Protein AF-A0A2S0U8H3-F1 (afdb_monomer_lite)

pLDDT: mean 81.77, std 15.2, range [41.91, 94.0]

Secondary structure (DSSP, 8-state):
-----HHHHHHHHHHHHHS-HHHHHHHHHHHHHTT-HHHHHHHHHHHHHTT-THHHHTTS--

Structure (mmCIF, N/CA/C/O backbone):
data_AF-A0A2S0U8H3-F1
#
_entry.id   AF-A0A2S0U8H3-F1
#
loop_
_atom_site.group_PDB
_atom_site.id
_atom_site.type_symbol
_atom_site.label_atom_id
_atom_site.label_alt_id
_atom_site.label_comp_id
_atom_site.label_asym_id
_atom_site.label_entity_id
_atom_site.label_seq_id
_atom_site.pdbx_PDB_ins_code
_atom_site.Cartn_x
_atom_site.Cartn_y
_atom_site.Cartn_z
_atom_site.occupancy
_atom_site.B_iso_or_equiv
_atom_site.auth_seq_id
_atom_site.auth_comp_id
_atom_site.auth_asym_id
_atom_site.auth_atom_id
_atom_site.pdbx_PDB_model_num
ATOM 1 N N . MET A 1 1 ? 9.986 -9.281 20.263 1.00 41.91 1 MET A N 1
ATOM 2 C CA . MET A 1 1 ? 9.367 -8.923 18.967 1.00 41.91 1 MET A CA 1
ATOM 3 C C . MET A 1 1 ? 10.241 -9.512 17.871 1.00 41.91 1 MET A C 1
ATOM 5 O O . MET A 1 1 ? 11.428 -9.215 17.852 1.00 41.91 1 MET A O 1
ATOM 9 N N . LYS A 1 2 ? 9.725 -10.450 17.065 1.00 44.44 2 LYS A N 1
ATOM 10 C CA . LYS A 1 2 ? 10.509 -11.080 15.991 1.00 44.44 2 LYS A CA 1
ATOM 11 C C . LYS A 1 2 ? 10.717 -10.033 14.896 1.00 44.44 2 LYS A C 1
ATOM 13 O O . LYS A 1 2 ? 9.734 -9.535 14.361 1.00 44.44 2 LYS A O 1
ATOM 18 N N . SER A 1 3 ? 11.974 -9.686 14.620 1.00 48.47 3 SER A N 1
ATOM 19 C CA . SER A 1 3 ? 12.358 -8.882 13.459 1.00 48.47 3 SER A CA 1
ATOM 20 C C . SER A 1 3 ? 11.805 -9.580 12.221 1.00 48.47 3 SER A C 1
ATOM 22 O O . SER A 1 3 ? 12.265 -10.661 11.851 1.00 48.47 3 SER A O 1
ATOM 24 N N . VAL A 1 4 ? 10.754 -9.013 11.632 1.00 54.59 4 VAL A N 1
ATOM 25 C CA . VAL A 1 4 ? 10.352 -9.361 10.272 1.00 54.59 4 VAL A CA 1
ATOM 26 C C . VAL A 1 4 ? 11.566 -8.996 9.430 1.00 54.59 4 VAL A C 1
ATOM 28 O O . VAL A 1 4 ? 11.925 -7.822 9.357 1.00 54.59 4 VAL A O 1
ATOM 31 N N . SER A 1 5 ? 12.294 -9.996 8.929 1.00 61.22 5 SER A N 1
ATOM 32 C CA . SER A 1 5 ? 13.577 -9.730 8.287 1.00 61.22 5 SER A CA 1
ATOM 33 C C . SER A 1 5 ? 13.365 -8.778 7.110 1.00 61.22 5 SER A C 1
ATOM 35 O O . SER A 1 5 ? 12.397 -8.895 6.358 1.00 61.22 5 SER A O 1
ATOM 37 N N . ASN A 1 6 ? 14.269 -7.808 6.976 1.00 61.78 6 ASN A N 1
ATOM 38 C CA . ASN A 1 6 ? 14.179 -6.658 6.067 1.00 61.78 6 ASN A CA 1
ATOM 39 C C . ASN A 1 6 ? 13.848 -7.043 4.598 1.00 61.78 6 ASN A C 1
ATOM 41 O O . ASN A 1 6 ? 13.261 -6.278 3.831 1.00 61.78 6 ASN A O 1
ATOM 45 N N . GLN A 1 7 ? 14.167 -8.284 4.214 1.00 66.44 7 GLN A N 1
ATOM 46 C CA . GLN A 1 7 ? 13.850 -8.877 2.913 1.00 66.44 7 GLN A CA 1
ATOM 47 C C . GLN A 1 7 ? 12.345 -9.114 2.696 1.00 66.44 7 GLN A C 1
ATOM 49 O O . GLN A 1 7 ? 11.844 -8.840 1.606 1.00 66.44 7 GLN A O 1
ATOM 54 N N . TYR A 1 8 ? 11.604 -9.564 3.716 1.00 71.62 8 TYR A N 1
ATOM 55 C CA . TYR A 1 8 ? 10.154 -9.767 3.606 1.00 71.62 8 TYR A CA 1
ATOM 56 C C . TYR A 1 8 ? 9.417 -8.443 3.428 1.00 71.62 8 TYR A C 1
ATOM 58 O O . TYR A 1 8 ? 8.497 -8.366 2.619 1.00 71.62 8 TYR A O 1
ATOM 66 N N . LEU A 1 9 ? 9.857 -7.391 4.124 1.00 73.38 9 LEU A N 1
ATOM 67 C CA . LEU A 1 9 ? 9.276 -6.056 3.985 1.00 73.38 9 LEU A CA 1
ATOM 68 C C . LEU A 1 9 ? 9.519 -5.483 2.580 1.00 73.38 9 LEU A C 1
ATOM 70 O O . LEU A 1 9 ? 8.609 -4.926 1.970 1.00 73.38 9 LEU A O 1
ATOM 74 N N . THR A 1 10 ? 10.719 -5.692 2.031 1.00 79.75 10 THR A N 1
ATOM 75 C CA . THR A 1 10 ? 11.077 -5.255 0.671 1.00 79.75 10 THR A CA 1
ATOM 76 C C . THR A 1 10 ? 10.226 -5.948 -0.398 1.00 79.75 10 THR A C 1
ATOM 78 O O . THR A 1 10 ? 9.713 -5.298 -1.316 1.00 79.75 10 THR A O 1
ATOM 81 N N . LEU A 1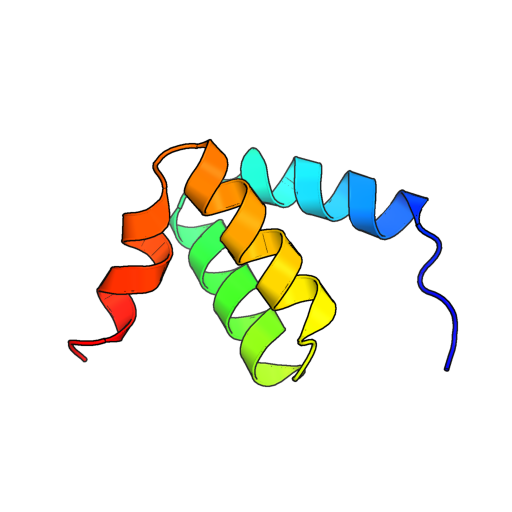 11 ? 10.041 -7.268 -0.281 1.00 84.88 11 LEU A N 1
ATOM 82 C CA . LEU A 1 11 ? 9.216 -8.026 -1.219 1.00 84.88 11 LEU A CA 1
ATOM 83 C C . LEU A 1 11 ? 7.739 -7.638 -1.099 1.00 84.88 11 LEU A C 1
ATOM 85 O O . LEU A 1 11 ? 7.092 -7.384 -2.114 1.00 84.88 11 LEU A O 1
ATOM 89 N N . TRP A 1 12 ? 7.236 -7.525 0.132 1.00 88.44 12 TRP A N 1
ATOM 90 C CA . TRP A 1 12 ? 5.868 -7.092 0.401 1.00 88.44 12 TRP A CA 1
ATOM 91 C C . TRP A 1 12 ? 5.593 -5.714 -0.201 1.00 88.44 12 TRP A C 1
ATOM 93 O O . TRP A 1 12 ? 4.601 -5.535 -0.902 1.00 88.44 12 TRP A O 1
ATOM 103 N N . MET A 1 13 ? 6.502 -4.752 -0.011 1.00 90.56 13 MET A N 1
ATOM 104 C CA . MET A 1 13 ? 6.334 -3.400 -0.545 1.00 90.56 13 MET A CA 1
ATOM 105 C C . MET A 1 13 ? 6.343 -3.395 -2.075 1.00 90.56 13 MET A C 1
ATOM 107 O O . MET A 1 13 ? 5.546 -2.706 -2.705 1.00 90.56 13 MET A O 1
ATOM 111 N N . THR A 1 14 ? 7.197 -4.211 -2.692 1.00 89.94 14 THR A N 1
ATOM 112 C CA . THR A 1 14 ? 7.221 -4.366 -4.152 1.00 89.94 14 THR A CA 1
ATOM 113 C C . THR A 1 14 ? 5.890 -4.919 -4.666 1.00 89.94 14 THR A C 1
ATOM 115 O O . THR A 1 14 ? 5.300 -4.355 -5.589 1.00 89.94 14 THR A O 1
ATOM 118 N N . GLN A 1 15 ? 5.373 -5.973 -4.030 1.00 91.00 15 GLN A N 1
ATOM 119 C CA . GLN A 1 15 ? 4.074 -6.564 -4.364 1.00 91.00 15 GLN A CA 1
ATOM 120 C C . GLN A 1 15 ? 2.928 -5.562 -4.170 1.00 91.00 15 GLN A C 1
ATOM 122 O O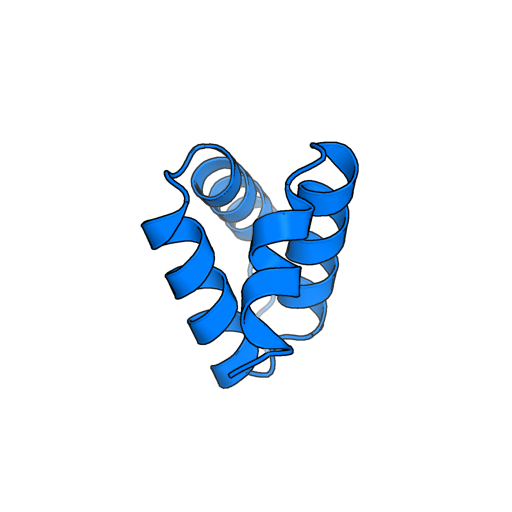 . GLN A 1 15 ? 2.076 -5.424 -5.049 1.00 91.00 15 GLN A O 1
ATOM 127 N N . PHE A 1 16 ? 2.936 -4.810 -3.069 1.00 93.31 16 PHE A N 1
ATOM 128 C CA . PHE A 1 16 ? 1.970 -3.751 -2.787 1.00 93.31 16 PHE A CA 1
ATOM 129 C C . PHE A 1 16 ? 1.958 -2.682 -3.890 1.00 93.31 16 PHE A C 1
ATOM 131 O O . PHE A 1 16 ? 0.902 -2.356 -4.435 1.00 93.31 16 PHE A O 1
ATOM 138 N N . LEU A 1 17 ? 3.127 -2.167 -4.282 1.00 91.75 17 LEU A N 1
ATOM 139 C CA . LEU A 1 17 ? 3.227 -1.098 -5.282 1.00 91.75 17 LEU A CA 1
ATOM 140 C C . LEU A 1 17 ? 2.807 -1.552 -6.687 1.00 91.75 17 LEU A C 1
ATOM 142 O O . LEU A 1 17 ? 2.272 -0.743 -7.448 1.00 91.75 17 LEU A O 1
ATOM 146 N N . CYS A 1 18 ? 3.015 -2.828 -7.019 1.00 92.62 18 CYS A N 1
ATOM 147 C CA . CYS A 1 18 ? 2.577 -3.432 -8.281 1.00 92.62 18 CYS A CA 1
ATOM 148 C C . CYS A 1 18 ? 1.094 -3.840 -8.291 1.00 92.62 18 CYS A C 1
ATOM 150 O O . CYS A 1 18 ? 0.552 -4.133 -9.355 1.00 92.62 18 CYS A O 1
ATOM 152 N N . SER A 1 19 ? 0.431 -3.866 -7.135 1.00 94.00 19 SER A N 1
ATOM 153 C CA . SER A 1 19 ? -0.962 -4.301 -7.026 1.00 94.00 19 SER A CA 1
ATOM 154 C C . SER A 1 19 ? -1.949 -3.250 -7.557 1.00 94.00 19 SER A C 1
ATOM 156 O O . SER A 1 19 ? -1.645 -2.054 -7.567 1.00 94.00 19 SER A O 1
ATOM 158 N N . PRO A 1 20 ? -3.159 -3.651 -7.982 1.00 93.25 20 PRO A N 1
ATOM 159 C CA . PRO A 1 20 ? -4.208 -2.708 -8.356 1.00 93.25 20 PRO A CA 1
ATOM 160 C C . PRO A 1 20 ? -4.754 -1.957 -7.130 1.00 93.25 20 PRO A C 1
ATOM 162 O O . PRO A 1 20 ? -4.677 -2.430 -5.995 1.00 93.25 20 PRO A O 1
ATOM 165 N N . ASP A 1 21 ? -5.345 -0.786 -7.361 1.00 92.50 21 ASP A N 1
ATOM 166 C CA . ASP A 1 21 ? -5.803 0.130 -6.306 1.00 92.50 21 ASP A CA 1
ATOM 167 C C . ASP A 1 21 ? -6.747 -0.501 -5.258 1.00 92.50 21 ASP A C 1
ATOM 169 O O . ASP A 1 21 ? -6.531 -0.259 -4.069 1.00 92.50 21 ASP A O 1
ATOM 173 N N . PRO A 1 22 ? -7.719 -1.372 -5.611 1.00 91.62 22 PRO A N 1
ATOM 174 C CA . PRO A 1 22 ? -8.549 -2.055 -4.613 1.00 91.62 22 PRO A CA 1
ATOM 175 C C . PRO A 1 22 ? -7.748 -2.922 -3.631 1.00 91.62 22 PRO A C 1
ATOM 177 O O . PRO A 1 22 ? -8.102 -3.018 -2.457 1.00 91.62 22 PRO A O 1
ATOM 180 N N . VAL A 1 23 ? -6.658 -3.540 -4.095 1.00 92.81 23 VAL A N 1
ATOM 181 C CA . VAL A 1 23 ? -5.778 -4.365 -3.255 1.00 92.81 23 VAL A CA 1
ATOM 182 C C . VAL A 1 23 ? -4.929 -3.473 -2.356 1.00 92.81 23 VAL A C 1
ATOM 184 O O . VAL A 1 23 ? -4.849 -3.728 -1.158 1.00 92.81 23 VAL A O 1
ATOM 187 N N . LYS A 1 24 ? -4.380 -2.374 -2.892 1.00 93.12 24 LYS A N 1
ATOM 188 C CA . LYS A 1 24 ? -3.634 -1.395 -2.086 1.00 93.12 24 LYS A CA 1
ATOM 189 C C . LYS A 1 24 ? -4.481 -0.845 -0.939 1.00 93.12 24 LYS A C 1
ATOM 191 O O . LYS A 1 24 ? -4.005 -0.782 0.189 1.00 93.12 24 LYS A O 1
ATOM 196 N N . LEU A 1 25 ? -5.740 -0.494 -1.207 1.00 92.44 25 LEU A N 1
ATOM 197 C CA . LEU A 1 25 ? -6.667 0.009 -0.188 1.00 92.44 25 LEU A CA 1
ATOM 198 C C . LEU A 1 25 ? -6.899 -1.003 0.939 1.00 92.44 2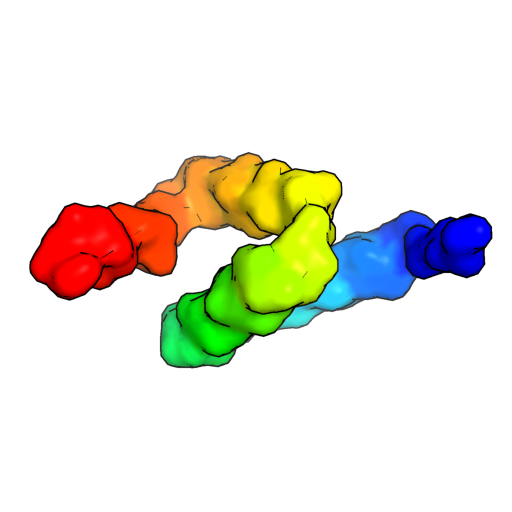5 LEU A C 1
ATOM 200 O O . LEU A 1 25 ? -6.881 -0.618 2.106 1.00 92.44 25 LEU A O 1
ATOM 204 N N . ARG A 1 26 ? -7.060 -2.289 0.603 1.00 91.69 26 ARG A N 1
ATOM 205 C CA . ARG A 1 26 ? -7.186 -3.357 1.603 1.00 91.69 26 ARG A CA 1
ATOM 206 C C . ARG A 1 26 ? -5.917 -3.489 2.447 1.00 91.69 26 ARG A C 1
ATOM 208 O O . ARG A 1 26 ? -6.006 -3.499 3.667 1.00 91.69 26 ARG A O 1
ATOM 215 N N . CYS A 1 27 ? -4.742 -3.505 1.818 1.00 90.75 27 CYS A N 1
ATOM 216 C CA . CYS A 1 27 ? -3.469 -3.582 2.538 1.00 90.75 27 CYS A CA 1
ATOM 217 C C . CYS A 1 27 ? -3.247 -2.381 3.471 1.00 90.75 27 CYS A C 1
ATOM 219 O O . CYS A 1 27 ? -2.723 -2.547 4.568 1.00 90.75 27 CYS A O 1
ATOM 221 N N . ILE A 1 28 ? -3.667 -1.178 3.063 1.00 91.38 28 ILE A N 1
ATOM 222 C CA . ILE A 1 28 ? -3.633 0.015 3.922 1.00 91.38 28 ILE A CA 1
ATOM 223 C C . ILE A 1 28 ? -4.546 -0.178 5.141 1.00 91.38 28 ILE A C 1
ATOM 225 O O . ILE A 1 28 ? -4.115 0.073 6.261 1.00 91.38 28 ILE A O 1
ATOM 229 N N . GLN A 1 29 ? -5.777 -0.665 4.946 1.00 90.50 29 GLN A N 1
ATOM 230 C CA . GLN A 1 29 ? -6.711 -0.950 6.046 1.00 90.50 29 GLN A CA 1
ATOM 231 C C . GLN A 1 29 ? -6.158 -1.989 7.026 1.00 90.50 29 GLN A C 1
ATOM 233 O O . GLN A 1 29 ? -6.243 -1.800 8.236 1.00 90.50 29 GLN A O 1
ATOM 238 N N . GLU A 1 30 ? -5.565 -3.068 6.519 1.00 89.94 30 GLU A N 1
ATOM 239 C CA . GLU A 1 30 ? -4.941 -4.104 7.347 1.00 89.94 30 GLU A CA 1
ATOM 240 C C . GLU A 1 30 ? -3.750 -3.543 8.140 1.00 89.94 30 GLU A C 1
ATOM 242 O O . GLU A 1 30 ? -3.619 -3.802 9.338 1.00 89.94 30 GLU A O 1
ATOM 247 N N . ALA A 1 31 ? -2.912 -2.713 7.508 1.00 88.38 31 ALA A N 1
ATOM 248 C CA . ALA A 1 31 ? -1.791 -2.051 8.171 1.00 88.38 31 ALA A CA 1
ATOM 249 C C . ALA A 1 31 ? -2.262 -1.103 9.291 1.00 88.38 31 ALA A C 1
ATOM 251 O O . ALA A 1 31 ? -1.693 -1.124 10.384 1.00 88.38 31 ALA A O 1
ATOM 252 N N . GLU A 1 32 ? -3.336 -0.341 9.063 1.00 89.44 32 GLU A N 1
ATOM 253 C CA . GLU A 1 32 ? -3.974 0.512 10.077 1.00 89.44 32 GLU A CA 1
ATOM 254 C C . GLU A 1 32 ? -4.518 -0.300 11.254 1.00 89.44 32 GLU A C 1
ATOM 256 O O . GLU A 1 32 ? -4.208 0.002 12.405 1.00 89.44 32 GLU A O 1
ATOM 261 N N . GLN A 1 33 ? -5.290 -1.355 10.975 1.00 90.38 33 GLN A N 1
ATOM 262 C CA . GLN A 1 33 ? -5.873 -2.223 12.002 1.00 90.38 33 GLN A CA 1
ATOM 263 C C . GLN A 1 33 ? -4.802 -2.939 12.829 1.00 90.38 33 GLN A C 1
ATOM 265 O O . GLN A 1 33 ? -4.982 -3.151 14.026 1.00 90.38 33 GLN A O 1
ATOM 270 N N . SER A 1 34 ? -3.673 -3.283 12.206 1.00 87.44 34 SER A N 1
ATOM 271 C CA . SER A 1 34 ? -2.535 -3.901 12.888 1.00 87.44 34 SER A CA 1
ATOM 272 C C . SER A 1 34 ? -1.728 -2.930 13.761 1.00 87.44 34 SER A C 1
ATOM 274 O O . SER A 1 34 ? -0.843 -3.371 14.493 1.00 87.44 34 SER A O 1
ATOM 276 N N . GLY A 1 35 ? -1.992 -1.618 13.684 1.00 86.12 35 GLY A N 1
ATOM 277 C CA . GLY A 1 35 ? -1.236 -0.595 14.411 1.00 86.12 35 GLY A CA 1
ATOM 278 C C . GLY A 1 35 ? 0.235 -0.494 13.990 1.00 86.12 35 GLY A C 1
ATOM 279 O O . GLY A 1 35 ? 1.054 0.050 14.731 1.00 86.12 35 GLY A O 1
ATOM 280 N N . ASN A 1 36 ? 0.598 -1.028 12.819 1.00 84.88 36 ASN A N 1
ATOM 281 C CA . ASN A 1 36 ? 1.978 -1.067 12.350 1.00 84.88 36 ASN A CA 1
ATOM 282 C C . ASN A 1 36 ? 2.380 0.277 11.721 1.00 84.88 36 ASN A C 1
ATOM 284 O O . ASN A 1 36 ? 2.298 0.483 10.508 1.00 84.88 36 ASN A O 1
ATOM 288 N N . SER A 1 37 ? 2.812 1.210 12.570 1.00 86.06 37 SER A N 1
ATOM 289 C CA . SER A 1 37 ? 3.181 2.574 12.174 1.00 86.06 37 SER A CA 1
ATOM 290 C C . SER A 1 37 ? 4.368 2.639 11.208 1.00 86.06 37 SER A C 1
ATOM 292 O O . SER A 1 37 ? 4.391 3.513 10.343 1.00 86.06 37 SER A O 1
ATOM 294 N N . GLU A 1 38 ? 5.327 1.715 11.305 1.00 86.56 38 GLU A N 1
ATOM 295 C CA . GLU A 1 38 ? 6.484 1.627 10.402 1.00 86.56 38 GLU A CA 1
ATOM 296 C C . GLU A 1 38 ? 6.055 1.238 8.980 1.00 86.56 38 GLU A C 1
ATOM 298 O O . GLU A 1 38 ? 6.471 1.856 7.992 1.00 86.56 38 GLU A O 1
ATOM 303 N N . LEU A 1 39 ? 5.150 0.261 8.876 1.00 87.50 39 LEU A N 1
ATOM 304 C CA . LEU A 1 39 ? 4.562 -0.151 7.607 1.00 87.50 39 LEU A CA 1
ATOM 305 C C . LEU A 1 39 ? 3.731 0.977 6.986 1.00 87.50 39 LEU A C 1
ATOM 307 O O . LEU A 1 39 ? 3.883 1.263 5.800 1.00 87.50 39 LEU A O 1
ATOM 311 N N . LEU A 1 40 ? 2.904 1.657 7.784 1.00 90.19 40 LEU A N 1
ATOM 312 C CA . LEU A 1 40 ? 2.106 2.796 7.321 1.00 90.19 40 LEU A CA 1
ATOM 313 C C . LEU A 1 40 ? 2.980 3.945 6.816 1.00 90.19 40 LEU A C 1
ATOM 315 O O . LEU A 1 40 ? 2.710 4.488 5.745 1.00 90.19 40 LEU A O 1
ATOM 319 N N . HIS A 1 41 ? 4.058 4.279 7.531 1.00 90.31 41 HIS A N 1
ATOM 320 C CA . HIS A 1 41 ? 5.018 5.282 7.069 1.00 90.31 41 HIS A CA 1
ATOM 321 C C . HIS A 1 41 ? 5.642 4.891 5.731 1.00 90.31 41 HIS A C 1
ATOM 323 O O . HIS A 1 41 ? 5.715 5.719 4.821 1.00 90.31 41 HIS A O 1
ATOM 329 N N . SER A 1 42 ? 6.044 3.627 5.596 1.00 90.56 42 SER A N 1
ATOM 330 C CA . SER A 1 42 ? 6.631 3.116 4.358 1.00 90.56 42 SER A CA 1
ATOM 331 C C . SER A 1 42 ? 5.633 3.184 3.198 1.00 90.56 42 SER A C 1
ATOM 333 O O . SER A 1 42 ? 5.970 3.670 2.118 1.00 90.56 42 SER A O 1
ATOM 335 N N . ILE A 1 43 ? 4.377 2.785 3.425 1.00 91.56 43 ILE A N 1
ATOM 336 C CA . ILE A 1 43 ? 3.303 2.898 2.431 1.00 91.56 43 ILE A CA 1
ATOM 337 C C . ILE A 1 43 ? 3.108 4.361 2.013 1.00 91.56 43 ILE A C 1
ATOM 339 O O . ILE A 1 43 ? 3.121 4.664 0.820 1.00 91.56 43 ILE A O 1
ATOM 343 N N . HIS A 1 44 ? 2.967 5.280 2.972 1.00 91.56 44 HIS A N 1
ATOM 344 C CA . HIS A 1 44 ? 2.770 6.703 2.689 1.00 91.56 44 HIS A CA 1
ATOM 345 C C . HIS A 1 44 ? 3.925 7.286 1.873 1.00 91.56 44 HIS A C 1
ATOM 347 O O . HIS A 1 44 ? 3.689 7.967 0.873 1.00 91.56 44 HIS A O 1
ATOM 353 N N . PHE A 1 45 ? 5.164 6.979 2.261 1.00 92.06 45 PHE A N 1
ATOM 354 C CA . PHE A 1 45 ? 6.360 7.421 1.555 1.00 92.06 45 PHE A CA 1
ATOM 355 C C . PHE A 1 45 ? 6.359 6.950 0.095 1.00 92.06 45 PHE A C 1
ATOM 357 O O . PHE A 1 45 ? 6.519 7.758 -0.821 1.00 92.06 45 PHE A O 1
ATOM 364 N N . HIS A 1 46 ? 6.119 5.661 -0.154 1.00 92.25 46 HIS A N 1
ATOM 365 C CA . HIS A 1 46 ? 6.162 5.124 -1.513 1.00 92.25 46 H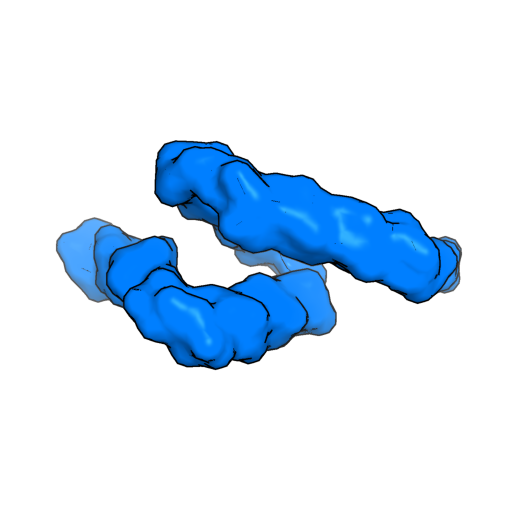IS A CA 1
ATOM 366 C C . HIS A 1 46 ? 4.988 5.574 -2.390 1.00 92.25 46 HIS A C 1
ATOM 368 O O . HIS A 1 46 ? 5.185 5.808 -3.585 1.00 92.25 46 HIS A O 1
ATOM 374 N N . LEU A 1 47 ? 3.788 5.738 -1.827 1.00 92.25 47 LEU A N 1
ATOM 375 C CA . LEU A 1 47 ? 2.650 6.295 -2.565 1.00 92.25 47 LEU A CA 1
ATOM 376 C C . LEU A 1 47 ? 2.878 7.767 -2.921 1.00 92.25 47 LEU A C 1
ATOM 378 O O . LEU A 1 47 ? 2.555 8.177 -4.036 1.00 92.25 47 LEU A O 1
ATOM 382 N N . ASN A 1 48 ? 3.481 8.540 -2.013 1.00 91.81 48 ASN A N 1
ATOM 383 C CA . ASN A 1 48 ? 3.885 9.920 -2.269 1.00 91.81 48 ASN A CA 1
ATOM 384 C C . ASN A 1 48 ? 4.876 10.005 -3.439 1.00 91.81 48 ASN A C 1
ATOM 386 O O . ASN A 1 48 ? 4.638 10.739 -4.392 1.00 91.81 48 ASN A O 1
ATOM 390 N N . MET A 1 49 ? 5.923 9.174 -3.427 1.00 90.50 49 MET A N 1
ATOM 391 C CA . MET A 1 49 ? 6.931 9.111 -4.497 1.00 90.50 49 MET A CA 1
ATOM 392 C C . MET A 1 49 ? 6.357 8.751 -5.880 1.00 90.50 49 MET A C 1
ATOM 394 O O . MET A 1 49 ? 7.000 9.008 -6.895 1.00 90.50 49 MET A O 1
ATOM 398 N N . ARG A 1 50 ? 5.168 8.139 -5.937 1.00 90.06 50 A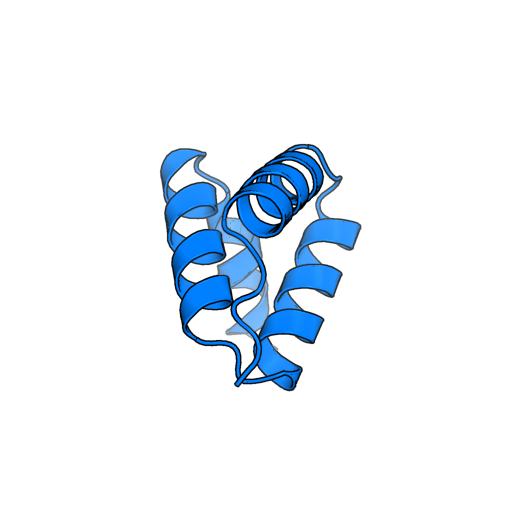RG A N 1
ATOM 399 C CA . ARG A 1 50 ? 4.510 7.689 -7.177 1.00 90.06 50 ARG A CA 1
ATOM 400 C C . ARG A 1 50 ? 3.279 8.511 -7.554 1.00 90.06 50 ARG A C 1
ATOM 402 O O . ARG A 1 50 ? 2.550 8.104 -8.453 1.00 90.06 50 ARG A O 1
ATOM 409 N N . ASN A 1 51 ? 3.023 9.631 -6.873 1.00 88.88 51 ASN A N 1
ATOM 410 C CA . ASN A 1 51 ? 1.816 10.446 -7.053 1.00 88.88 51 ASN A CA 1
ATOM 411 C C . ASN A 1 51 ? 0.501 9.655 -6.871 1.00 88.88 51 ASN A C 1
ATOM 413 O O . ASN A 1 51 ? -0.516 9.976 -7.477 1.00 88.88 51 ASN A O 1
ATOM 417 N N . GLN A 1 52 ? 0.502 8.622 -6.020 1.00 88.19 52 GLN A N 1
ATOM 418 C CA . GLN A 1 52 ? -0.664 7.775 -5.716 1.00 88.19 52 GLN A CA 1
ATOM 419 C C . GLN A 1 52 ? -1.328 8.146 -4.379 1.00 88.19 52 GLN A C 1
ATOM 421 O O . GLN A 1 52 ? -1.984 7.327 -3.734 1.00 88.19 52 GLN A O 1
ATOM 426 N N . GLN A 1 53 ? -1.160 9.394 -3.934 1.00 87.38 53 GLN A N 1
ATOM 427 C CA . GLN A 1 53 ? -1.722 9.877 -2.672 1.00 87.38 53 GLN A CA 1
ATOM 428 C C . GLN A 1 53 ? -3.261 9.848 -2.651 1.00 87.38 53 GLN A C 1
ATOM 430 O O . GLN A 1 53 ? -3.854 9.832 -1.573 1.00 87.38 53 GLN A O 1
ATOM 435 N N . HIS A 1 54 ? -3.933 9.801 -3.811 1.00 86.81 54 HIS A N 1
ATOM 436 C CA . HIS A 1 54 ? -5.398 9.689 -3.906 1.00 86.81 5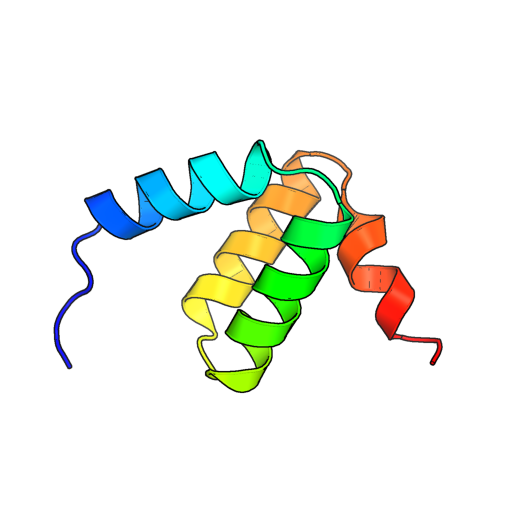4 HIS A CA 1
ATOM 437 C C . HIS A 1 54 ? -5.951 8.474 -3.149 1.00 86.81 54 HIS A C 1
ATOM 439 O O . HIS A 1 54 ? -7.083 8.515 -2.663 1.00 86.81 54 HIS A O 1
ATOM 445 N N . LEU A 1 55 ? -5.137 7.425 -2.997 1.00 86.06 55 LEU A N 1
ATOM 446 C CA . LEU A 1 55 ? -5.453 6.226 -2.218 1.00 86.06 55 LEU A CA 1
ATOM 447 C C . LEU A 1 55 ? -5.535 6.486 -0.710 1.00 86.06 55 LEU A C 1
ATOM 449 O O . LEU A 1 55 ? -6.234 5.764 -0.006 1.00 86.06 55 LEU A O 1
ATOM 453 N N . LEU A 1 56 ? -4.864 7.532 -0.225 1.00 83.62 56 LEU A N 1
ATOM 454 C CA . LEU A 1 56 ? -4.903 7.966 1.170 1.00 83.62 56 LEU A CA 1
ATOM 455 C C . LEU A 1 56 ? -6.040 8.975 1.404 1.00 83.62 56 LEU A C 1
ATOM 457 O O . LEU A 1 56 ? -6.717 8.935 2.429 1.00 83.62 56 LEU A O 1
ATOM 461 N N . TYR A 1 57 ? -6.294 9.863 0.437 1.00 71.56 57 TYR A N 1
ATOM 462 C CA . TYR A 1 57 ? -7.269 10.952 0.584 1.00 71.56 57 TYR A CA 1
ATOM 463 C C . TYR A 1 57 ? -8.735 10.519 0.493 1.00 71.56 57 TYR A C 1
ATOM 465 O O . TYR A 1 57 ? -9.572 11.115 1.171 1.00 71.56 57 TYR A O 1
ATOM 473 N N . ARG A 1 58 ? -9.063 9.460 -0.266 1.00 59.78 58 ARG A N 1
ATOM 474 C CA . ARG A 1 58 ? -10.447 8.951 -0.388 1.00 59.78 58 ARG A CA 1
ATOM 475 C C . ARG A 1 58 ? -11.086 8.500 0.934 1.00 59.78 58 ARG A C 1
ATOM 477 O O . ARG A 1 58 ? -12.269 8.183 0.947 1.00 59.78 58 ARG A O 1
ATOM 484 N N . ARG A 1 59 ? -10.327 8.471 2.033 1.00 57.50 59 ARG A N 1
ATOM 485 C CA . ARG A 1 59 ? -10.781 8.020 3.354 1.00 57.50 59 ARG A CA 1
ATOM 486 C C . ARG A 1 59 ? -10.990 9.136 4.380 1.00 57.50 59 ARG A C 1
ATOM 488 O O . ARG A 1 59 ? -11.421 8.836 5.482 1.00 57.50 59 ARG A O 1
ATOM 495 N N . LYS A 1 60 ? -10.716 10.406 4.045 1.00 51.00 60 LYS A N 1
ATOM 496 C CA . LYS A 1 60 ? -10.999 11.557 4.935 1.00 51.00 60 LYS A CA 1
ATOM 497 C C . LYS A 1 60 ? -12.410 12.140 4.783 1.00 51.00 60 LYS A C 1
ATOM 499 O O . LYS A 1 60 ? -12.779 13.011 5.559 1.00 51.00 60 LYS A O 1
ATOM 504 N N . THR A 1 61 ? -13.173 11.695 3.788 1.00 46.44 61 THR A N 1
ATOM 505 C CA . THR A 1 61 ? -14.501 12.236 3.444 1.00 46.44 61 THR A CA 1
ATOM 506 C C . THR A 1 61 ? -15.627 11.205 3.569 1.00 46.44 61 THR A C 1
ATOM 508 O O . THR A 1 61 ? -16.650 11.355 2.907 1.00 46.44 61 THR A O 1
ATOM 511 N N . GLY A 1 62 ? -15.432 10.146 4.359 1.00 42.75 62 GLY A N 1
ATOM 512 C CA . GLY A 1 62 ? -16.445 9.129 4.657 1.00 42.75 62 GLY A CA 1
ATOM 513 C C . GLY A 1 62 ? -16.623 8.976 6.153 1.00 42.75 62 GLY A C 1
ATOM 514 O O . GLY A 1 62 ? -15.576 8.922 6.834 1.00 42.75 62 GLY A O 1
#

Sequence (62 aa):
MKSVSNQYLTLWMTQFLCSPDPVKLRCIQEAEQSGNSELLHSIHFHLNMRNQQHLLYRRKTG

Radius of gyration: 11.77 Å; chains: 1; bounding box: 31×23×27 Å

Foldseek 3Di:
DDPPDPVVLVVVVVCLVPDDLVVVLVVLVVCVVVVPVVSNVVSCVVCVVVVNCVSVVVPVPD